Protein AF-A0A143XF99-F1 (afdb_monomer)

Radius of gyration: 12.5 Å; Cα contacts (8 Å, |Δi|>4): 107; chains: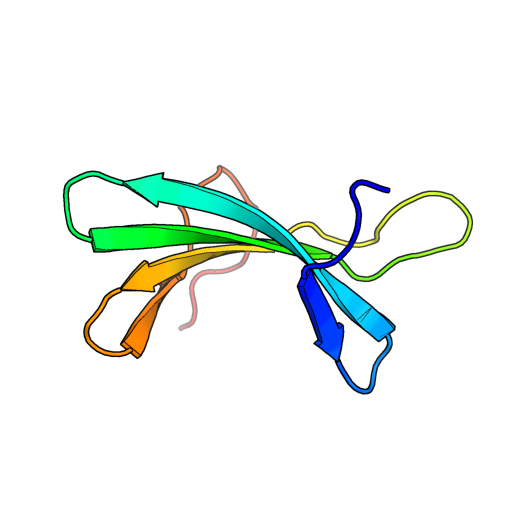 1; bounding box: 32×29×30 Å

Mean predicted aligned error: 7.73 Å

Sequence (64 aa):
MMYPYMTLNDDTEITHLEMKPDGRVKVYIETPVENGFHNATKIWISISGKALLCNNASQIPKKI

Nearest PDB structures (foldseek):
  6rw9-assembly1_A  TM=5.648E-01  e=4.280E+00  Morganella morganii subsp. morganii

Structure (mmCIF, N/CA/C/O backbone):
data_AF-A0A143XF99-F1
#
_entry.id   AF-A0A143XF99-F1
#
loop_
_atom_site.group_PDB
_atom_site.id
_atom_site.type_symbol
_atom_site.label_atom_id
_atom_site.label_alt_id
_atom_site.label_comp_id
_atom_site.label_asym_id
_atom_site.label_entity_id
_atom_site.label_seq_id
_atom_site.pdbx_PDB_ins_code
_atom_site.Cartn_x
_atom_site.Cartn_y
_atom_site.Cartn_z
_atom_site.occupancy
_atom_site.B_iso_or_equiv
_atom_site.auth_seq_id
_atom_site.auth_comp_id
_atom_site.auth_asym_id
_atom_site.auth_atom_id
_atom_site.pdbx_PDB_model_num
ATOM 1 N N . MET A 1 1 ? 11.720 -7.143 -0.186 1.00 57.19 1 MET A N 1
ATOM 2 C CA . MET A 1 1 ? 10.252 -7.084 -0.057 1.00 57.19 1 MET A CA 1
ATOM 3 C C . MET A 1 1 ? 9.849 -7.658 1.289 1.00 57.19 1 MET A C 1
ATOM 5 O O . MET A 1 1 ? 10.375 -8.701 1.663 1.00 57.19 1 MET A O 1
ATOM 9 N N . MET A 1 2 ? 8.981 -6.968 2.032 1.00 67.44 2 MET A N 1
ATOM 10 C CA . MET A 1 2 ? 8.196 -7.604 3.100 1.00 67.44 2 MET A CA 1
ATOM 11 C C . MET A 1 2 ? 7.134 -8.481 2.412 1.00 67.44 2 MET A C 1
ATOM 13 O O . MET A 1 2 ? 6.708 -8.131 1.318 1.00 67.44 2 MET A O 1
ATOM 17 N N . TYR A 1 3 ? 6.762 -9.632 2.979 1.00 70.81 3 TYR A N 1
ATOM 18 C CA . TYR A 1 3 ? 5.839 -10.563 2.312 1.00 70.81 3 TYR A CA 1
ATOM 19 C C . TYR A 1 3 ? 4.488 -9.890 1.993 1.00 70.81 3 TYR A C 1
ATOM 21 O O . TYR A 1 3 ? 3.877 -9.345 2.918 1.00 70.81 3 TYR A O 1
ATOM 29 N N . PRO A 1 4 ? 4.014 -9.925 0.730 1.00 76.44 4 PRO A N 1
ATOM 30 C CA . PRO A 1 4 ? 2.752 -9.305 0.350 1.00 76.44 4 PRO A CA 1
ATOM 31 C C . PRO A 1 4 ? 1.568 -10.052 0.966 1.00 76.44 4 PRO A C 1
ATOM 33 O O . PRO A 1 4 ? 1.522 -11.281 0.986 1.00 76.44 4 PRO A O 1
ATOM 36 N N . TYR A 1 5 ? 0.581 -9.299 1.450 1.00 83.00 5 TYR A N 1
ATOM 37 C CA . TYR A 1 5 ? -0.700 -9.848 1.903 1.00 83.00 5 TYR A CA 1
ATOM 38 C C . TYR A 1 5 ? -1.624 -10.174 0.728 1.00 83.00 5 TYR A C 1
ATOM 40 O O . TYR A 1 5 ? -2.483 -11.047 0.832 1.00 83.00 5 TYR A O 1
ATOM 48 N N . MET A 1 6 ? -1.475 -9.436 -0.371 1.00 87.00 6 MET A N 1
ATOM 49 C CA . MET A 1 6 ? -2.261 -9.581 -1.588 1.00 87.00 6 MET A CA 1
ATOM 50 C C . MET A 1 6 ? -1.445 -9.077 -2.774 1.00 87.00 6 MET A C 1
ATOM 52 O O . MET A 1 6 ? -0.814 -8.025 -2.679 1.00 87.00 6 MET A O 1
ATOM 56 N N . THR A 1 7 ? -1.528 -9.798 -3.886 1.00 89.81 7 THR A N 1
ATOM 57 C CA . THR A 1 7 ? -0.991 -9.390 -5.186 1.00 89.81 7 THR A CA 1
ATOM 58 C C . THR A 1 7 ? -2.165 -9.218 -6.146 1.00 89.81 7 THR A C 1
ATOM 60 O O . THR A 1 7 ? -3.063 -10.063 -6.190 1.00 89.81 7 THR A O 1
ATOM 63 N N . LEU A 1 8 ? -2.202 -8.091 -6.851 1.00 88.69 8 LEU A N 1
ATOM 64 C CA . LEU A 1 8 ? -3.215 -7.753 -7.846 1.00 88.69 8 LEU A CA 1
ATOM 65 C C . LEU A 1 8 ? -2.815 -8.295 -9.227 1.00 88.69 8 LEU A C 1
ATOM 67 O O . LEU A 1 8 ? -1.697 -8.755 -9.434 1.00 88.69 8 LEU A O 1
ATOM 71 N N . ASN A 1 9 ? -3.737 -8.232 -10.189 1.00 90.69 9 ASN A N 1
ATOM 72 C CA . ASN A 1 9 ? -3.534 -8.790 -11.533 1.00 90.69 9 ASN A CA 1
ATOM 73 C C . ASN A 1 9 ? -2.411 -8.113 -12.341 1.00 90.69 9 ASN A C 1
ATOM 75 O O . ASN A 1 9 ? -1.989 -8.665 -13.350 1.00 90.69 9 ASN A O 1
ATOM 79 N N . ASP A 1 10 ? -1.990 -6.910 -11.952 1.00 87.06 10 ASP A N 1
ATOM 80 C CA . ASP A 1 10 ? -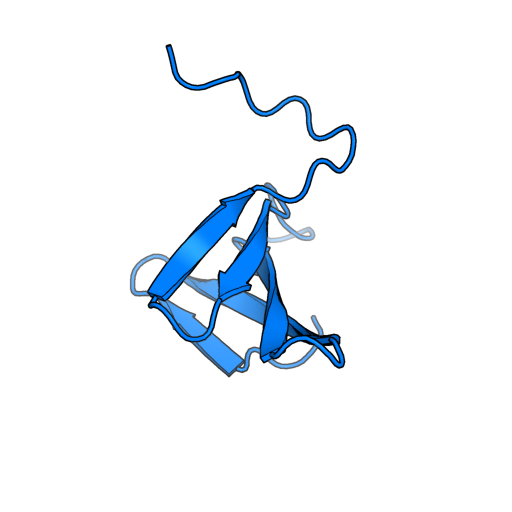0.912 -6.138 -12.581 1.00 87.06 10 ASP A CA 1
ATOM 81 C C . ASP A 1 10 ? 0.404 -6.217 -11.787 1.00 87.06 10 ASP A C 1
ATOM 83 O O . ASP A 1 10 ? 1.239 -5.320 -11.880 1.00 87.06 10 ASP A O 1
ATOM 87 N N . ASP A 1 11 ? 0.548 -7.260 -10.966 1.00 87.25 11 ASP A N 1
ATOM 88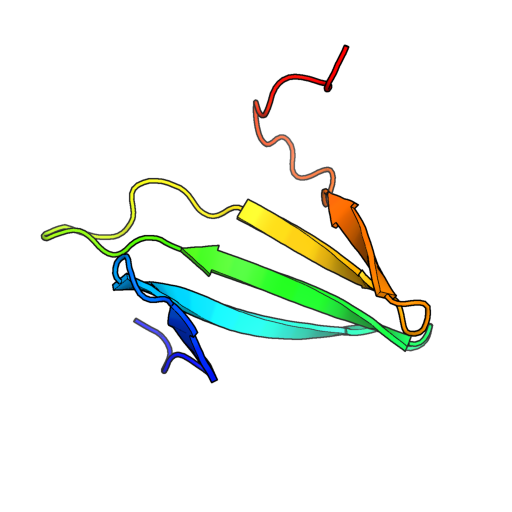 C CA . ASP A 1 11 ? 1.662 -7.497 -10.044 1.00 87.25 11 ASP A CA 1
ATOM 89 C C . ASP A 1 11 ? 1.815 -6.442 -8.938 1.00 87.25 11 ASP A C 1
ATOM 91 O O . ASP A 1 11 ? 2.754 -6.504 -8.148 1.00 87.25 11 ASP A O 1
ATOM 95 N N . THR A 1 12 ? 0.881 -5.493 -8.809 1.00 85.69 12 THR A N 1
ATOM 96 C CA . THR A 1 12 ? 0.871 -4.565 -7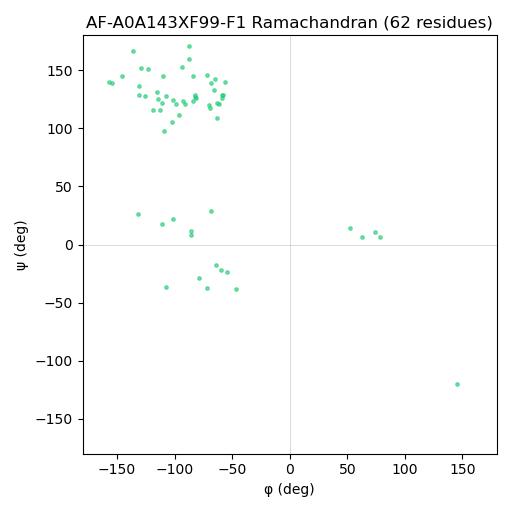.677 1.00 85.69 12 THR A CA 1
ATOM 97 C C . THR A 1 12 ? 0.594 -5.315 -6.376 1.00 85.69 12 THR A C 1
ATOM 99 O O . THR A 1 12 ? -0.352 -6.094 -6.266 1.00 85.69 12 THR A O 1
ATOM 102 N N . GLU A 1 13 ? 1.388 -5.041 -5.350 1.00 87.69 13 GLU A N 1
ATOM 103 C CA . GLU A 1 13 ? 1.347 -5.716 -4.061 1.00 87.69 13 GLU A CA 1
ATOM 104 C C . GLU A 1 13 ? 0.825 -4.805 -2.946 1.00 87.69 13 GLU A C 1
ATOM 106 O O . GLU A 1 13 ? 1.110 -3.606 -2.890 1.00 87.69 13 GLU A O 1
ATOM 111 N N . ILE A 1 14 ? 0.087 -5.400 -2.007 1.00 86.81 14 ILE A N 1
ATOM 112 C CA . ILE A 1 14 ? -0.258 -4.792 -0.720 1.00 86.81 14 ILE A CA 1
ATOM 113 C C . ILE A 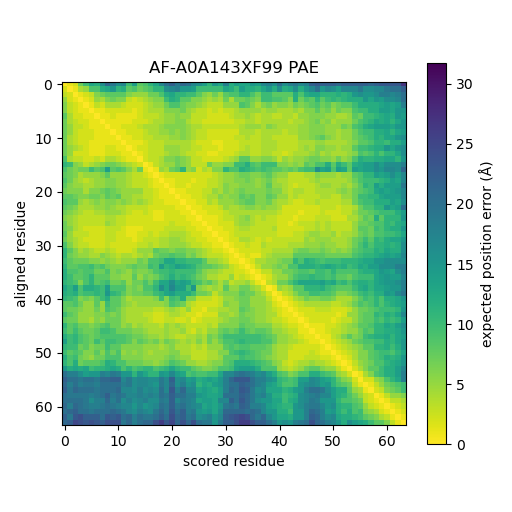1 14 ? 0.660 -5.398 0.345 1.00 86.81 14 ILE A C 1
ATOM 115 O O . ILE A 1 14 ? 0.471 -6.549 0.745 1.00 86.81 14 ILE A O 1
ATOM 119 N N . THR A 1 15 ? 1.660 -4.643 0.807 1.00 80.25 15 THR A N 1
ATOM 120 C CA . THR A 1 15 ? 2.824 -5.217 1.518 1.00 80.25 15 THR A CA 1
ATOM 121 C C . THR A 1 15 ? 2.863 -4.945 3.023 1.00 80.25 15 THR A C 1
ATOM 123 O O . THR A 1 15 ? 3.252 -5.816 3.799 1.00 80.25 15 THR A O 1
ATOM 126 N N . HIS A 1 16 ? 2.442 -3.765 3.485 1.00 77.50 16 HIS A N 1
ATOM 127 C CA . HIS A 1 16 ? 2.543 -3.387 4.900 1.00 77.50 16 HIS A CA 1
ATOM 128 C C . HIS A 1 16 ? 1.232 -2.835 5.450 1.00 77.50 16 HIS A C 1
ATOM 130 O O . HIS A 1 16 ? 0.599 -1.998 4.809 1.00 77.50 16 HIS A O 1
ATOM 136 N N . LEU A 1 17 ? 0.867 -3.272 6.661 1.00 76.00 17 LEU A N 1
ATOM 137 C CA . LEU A 1 17 ? -0.378 -2.928 7.344 1.00 76.00 17 LEU A CA 1
ATOM 138 C C . LEU A 1 17 ? -0.079 -2.354 8.742 1.00 76.00 17 LEU A C 1
ATOM 140 O O . LEU A 1 17 ? 0.608 -2.996 9.532 1.00 76.00 17 LEU A O 1
ATOM 144 N N . GLU A 1 18 ? -0.622 -1.181 9.078 1.00 82.94 18 GLU A N 1
ATOM 145 C CA . GLU A 1 18 ? -0.649 -0.652 10.455 1.00 82.94 18 GLU A CA 1
ATOM 146 C C . GLU A 1 18 ? -2.107 -0.464 10.895 1.00 82.94 18 GLU A C 1
ATOM 148 O O . GLU A 1 18 ? -2.824 0.367 10.334 1.00 82.94 18 GLU A O 1
ATOM 153 N N . MET A 1 19 ? -2.554 -1.207 11.909 1.00 85.44 19 MET A N 1
ATOM 154 C CA . MET A 1 19 ? -3.890 -1.038 12.494 1.00 85.44 19 MET A CA 1
ATOM 155 C C . MET A 1 19 ? -3.889 0.133 13.483 1.00 85.44 19 MET A C 1
ATOM 157 O O . MET A 1 19 ? -3.091 0.154 14.421 1.00 85.44 19 MET A O 1
ATOM 161 N N . LYS A 1 20 ? -4.798 1.098 13.314 1.00 82.38 20 LYS A N 1
ATOM 162 C CA . LYS A 1 20 ? -5.020 2.176 14.286 1.00 82.38 20 LYS A CA 1
ATOM 163 C C . LYS A 1 20 ? -6.138 1.818 15.273 1.00 82.38 20 LYS A C 1
ATOM 165 O O . LYS A 1 20 ? -7.067 1.098 14.906 1.00 82.38 20 LYS A O 1
ATOM 170 N N . PRO A 1 21 ? -6.105 2.367 16.505 1.00 85.94 21 PRO A N 1
ATOM 171 C CA . PRO A 1 21 ? -7.150 2.130 17.507 1.00 85.94 21 PRO A CA 1
ATOM 172 C C . PRO A 1 21 ? -8.556 2.574 17.078 1.00 85.94 21 PRO A C 1
ATOM 174 O O . PRO A 1 21 ? -9.542 2.087 17.617 1.00 85.94 21 PRO A O 1
ATOM 177 N N . ASP A 1 22 ? -8.662 3.487 16.108 1.00 83.62 22 ASP A N 1
ATOM 178 C CA . ASP A 1 22 ? -9.930 3.985 15.562 1.00 83.62 22 ASP A CA 1
ATOM 179 C C . ASP A 1 22 ? -10.511 3.105 14.436 1.00 83.62 22 ASP A C 1
ATOM 181 O O . ASP A 1 22 ? -11.437 3.513 13.734 1.00 83.62 22 ASP A O 1
ATOM 185 N N . GLY A 1 23 ? -9.958 1.904 14.242 1.00 82.44 23 GLY A N 1
ATOM 186 C CA . GLY A 1 23 ? -10.416 0.936 13.247 1.00 82.44 23 GLY A CA 1
ATOM 187 C C . GLY A 1 23 ? -9.959 1.237 11.819 1.00 82.44 23 GLY A C 1
ATOM 188 O O . GLY A 1 23 ? -10.382 0.551 10.889 1.00 82.44 23 GLY A O 1
ATOM 189 N N . ARG A 1 24 ? -9.105 2.245 11.603 1.00 83.19 24 ARG A N 1
ATOM 190 C CA . ARG A 1 24 ? -8.478 2.470 10.295 1.00 83.19 24 ARG A CA 1
ATOM 191 C C . ARG A 1 24 ? -7.242 1.597 10.126 1.00 83.19 24 ARG A C 1
ATOM 193 O O . ARG A 1 24 ? -6.474 1.398 11.064 1.00 83.19 24 ARG A O 1
ATOM 200 N N . VAL A 1 25 ? -7.01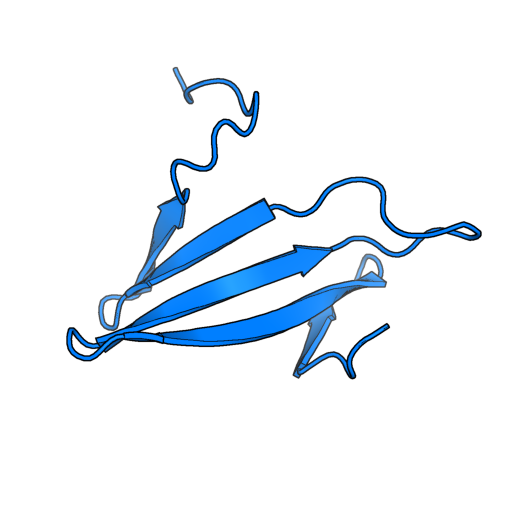1 1.147 8.900 1.00 84.19 25 VAL A N 1
ATOM 201 C CA . VAL A 1 25 ? -5.825 0.370 8.525 1.00 84.19 25 VAL A CA 1
ATOM 202 C C . VAL A 1 25 ? -4.988 1.178 7.554 1.00 84.19 25 VAL A C 1
ATOM 204 O O . VAL A 1 25 ? -5.503 1.624 6.530 1.00 84.19 25 VAL A O 1
ATOM 207 N N . LYS A 1 26 ? -3.709 1.385 7.865 1.00 82.44 26 LYS A N 1
ATOM 208 C CA . LYS A 1 26 ? -2.743 1.952 6.924 1.00 82.44 26 LYS A CA 1
ATOM 209 C C . LYS A 1 26 ? -2.264 0.833 6.034 1.00 82.44 26 LYS A C 1
ATOM 211 O O . LYS A 1 26 ? -1.778 -0.150 6.578 1.00 82.44 26 LYS A O 1
ATOM 216 N N . VAL A 1 27 ? -2.332 0.994 4.722 1.00 84.06 27 VAL A N 1
ATOM 217 C CA . VAL A 1 27 ? -1.757 0.022 3.787 1.00 84.06 27 VAL A CA 1
ATOM 218 C C . VAL A 1 27 ? -0.743 0.688 2.863 1.00 84.06 27 VAL A C 1
ATOM 220 O O . VAL A 1 27 ? -0.858 1.886 2.580 1.00 84.06 27 VAL A O 1
ATOM 223 N N . TYR A 1 28 ? 0.242 -0.085 2.414 1.00 83.00 28 TYR A N 1
ATOM 224 C CA . TYR A 1 28 ? 1.184 0.290 1.359 1.00 83.00 28 TYR A CA 1
ATOM 225 C C . TYR A 1 28 ? 0.841 -0.492 0.099 1.00 83.00 28 TYR A C 1
ATOM 227 O O . TYR A 1 28 ? 0.697 -1.710 0.168 1.00 83.00 28 TYR A O 1
ATOM 235 N N . ILE A 1 29 ? 0.684 0.227 -1.010 1.00 84.25 29 ILE A N 1
ATOM 236 C CA . ILE A 1 29 ? 0.431 -0.330 -2.339 1.00 84.25 29 ILE A CA 1
ATOM 237 C C . ILE A 1 29 ? 1.663 -0.030 -3.187 1.00 84.25 29 ILE A C 1
ATOM 239 O O . ILE A 1 29 ? 1.985 1.146 -3.397 1.00 84.25 29 ILE A O 1
ATOM 243 N N . GLU A 1 30 ? 2.354 -1.080 -3.616 1.00 83.75 30 GLU A N 1
ATOM 244 C CA . GLU A 1 30 ? 3.668 -1.018 -4.255 1.00 83.75 30 GLU A CA 1
ATOM 245 C C . GLU A 1 30 ? 3.659 -1.854 -5.534 1.00 83.75 30 GLU A C 1
ATOM 247 O O . GLU A 1 30 ? 3.274 -3.016 -5.512 1.00 83.75 30 GLU A O 1
ATOM 252 N N . THR A 1 31 ? 4.094 -1.281 -6.654 1.00 86.75 31 THR A N 1
ATOM 253 C CA . THR A 1 31 ? 4.320 -2.051 -7.886 1.00 86.75 31 THR A CA 1
ATOM 254 C C . THR A 1 31 ? 5.805 -2.417 -7.958 1.00 86.75 31 THR A C 1
ATOM 256 O O . THR A 1 31 ? 6.632 -1.498 -8.088 1.00 86.75 31 THR A O 1
ATOM 259 N N . PRO A 1 32 ? 6.165 -3.707 -7.823 1.00 81.81 32 PRO A N 1
ATOM 260 C CA . PRO A 1 32 ? 7.546 -4.163 -7.815 1.00 81.81 32 PRO A CA 1
ATOM 261 C C . PRO A 1 32 ? 8.210 -3.918 -9.172 1.00 81.81 32 PRO A C 1
ATOM 263 O O . PRO A 1 32 ? 7.600 -4.083 -10.225 1.00 81.81 32 PRO A O 1
ATOM 266 N N . VAL A 1 33 ? 9.485 -3.540 -9.146 1.00 83.19 33 VAL A N 1
ATOM 267 C CA . VAL A 1 33 ? 10.352 -3.441 -10.327 1.00 83.19 33 VAL A CA 1
ATOM 268 C C . VAL A 1 33 ? 11.718 -4.034 -10.016 1.00 83.19 33 VAL A C 1
ATOM 270 O O . VAL A 1 33 ? 12.053 -4.232 -8.851 1.00 83.19 33 VAL A O 1
ATOM 273 N N . GLU A 1 34 ? 12.526 -4.281 -11.048 1.00 81.56 34 GLU A N 1
ATOM 274 C CA . GLU A 1 34 ? 13.826 -4.966 -10.940 1.00 81.56 34 GLU A CA 1
ATOM 275 C C . GLU A 1 34 ? 14.709 -4.431 -9.793 1.00 81.56 34 GLU A C 1
ATOM 277 O O . GLU A 1 34 ? 15.313 -5.210 -9.062 1.00 81.56 34 GLU A O 1
ATOM 282 N N . ASN A 1 35 ? 14.697 -3.111 -9.568 1.00 81.56 35 ASN A N 1
ATOM 283 C CA . ASN A 1 35 ? 15.512 -2.438 -8.551 1.00 81.56 35 ASN A CA 1
ATOM 284 C C . ASN A 1 35 ? 14.711 -1.851 -7.369 1.00 81.56 35 ASN A C 1
ATOM 286 O O . ASN A 1 35 ? 15.222 -0.978 -6.665 1.00 81.56 35 ASN A O 1
ATOM 290 N N . GLY A 1 36 ? 13.462 -2.270 -7.139 1.00 77.50 36 GLY A N 1
ATOM 291 C CA . GLY A 1 36 ? 12.653 -1.766 -6.021 1.00 77.50 36 GLY A CA 1
ATOM 292 C C . GLY A 1 36 ? 11.165 -1.655 -6.337 1.00 77.50 36 GLY A C 1
ATOM 293 O O . GLY A 1 36 ? 10.517 -2.654 -6.625 1.00 77.50 36 GLY A O 1
ATOM 294 N N . PHE A 1 37 ? 10.613 -0.443 -6.247 1.00 77.50 37 PHE A N 1
ATOM 295 C CA . PHE A 1 37 ? 9.207 -0.148 -6.545 1.00 77.50 37 PHE A CA 1
ATOM 296 C C . PHE A 1 37 ? 9.061 1.247 -7.169 1.00 77.50 37 PHE A C 1
ATOM 298 O O . PHE A 1 37 ? 9.788 2.173 -6.809 1.00 77.50 37 PHE A O 1
ATOM 305 N N . HIS A 1 38 ? 8.120 1.412 -8.105 1.00 65.75 38 HIS A N 1
ATOM 306 C CA . HIS A 1 38 ? 7.897 2.698 -8.786 1.00 65.75 38 HIS A CA 1
ATOM 307 C C . HIS A 1 38 ? 7.240 3.753 -7.887 1.00 65.75 38 HIS A C 1
ATOM 309 O O . HIS A 1 38 ? 7.552 4.940 -7.989 1.00 65.75 38 HIS A O 1
ATOM 315 N N . ASN A 1 39 ? 6.305 3.345 -7.028 1.00 63.44 39 ASN A N 1
ATOM 316 C CA . ASN A 1 39 ? 5.579 4.254 -6.150 1.00 63.44 39 ASN A CA 1
ATOM 317 C C . ASN A 1 39 ? 5.033 3.483 -4.944 1.00 63.44 39 ASN A C 1
ATOM 319 O O . ASN A 1 39 ? 4.543 2.370 -5.104 1.00 63.44 39 ASN A O 1
ATOM 323 N N . ALA A 1 40 ? 5.100 4.085 -3.759 1.00 68.19 40 ALA A N 1
ATOM 324 C CA . ALA A 1 40 ? 4.464 3.564 -2.556 1.00 68.19 40 ALA A CA 1
ATOM 325 C C . ALA A 1 40 ? 3.285 4.474 -2.212 1.00 68.19 40 ALA A C 1
ATOM 327 O O . ALA A 1 40 ? 3.452 5.534 -1.595 1.00 68.19 40 ALA A O 1
ATOM 328 N N . THR A 1 41 ? 2.079 4.073 -2.616 1.00 70.50 41 THR A N 1
ATOM 329 C CA . THR A 1 41 ? 0.872 4.813 -2.235 1.00 70.50 41 THR A CA 1
ATOM 330 C C . THR A 1 41 ? 0.421 4.343 -0.863 1.00 70.50 41 THR A C 1
ATOM 332 O O . THR A 1 41 ? 0.177 3.158 -0.645 1.00 70.50 41 THR A O 1
ATOM 335 N N . LYS A 1 42 ? 0.301 5.289 0.073 1.00 74.50 42 LYS A N 1
ATOM 336 C CA . LYS A 1 42 ? -0.196 5.022 1.425 1.00 74.50 42 LYS A CA 1
ATOM 337 C C . LYS A 1 42 ? -1.642 5.470 1.531 1.00 74.50 42 LYS A C 1
ATOM 339 O O . LYS A 1 42 ? -1.939 6.642 1.287 1.00 74.50 42 LYS A O 1
ATOM 344 N N . ILE A 1 43 ? -2.524 4.562 1.932 1.00 81.44 43 ILE A N 1
ATOM 345 C CA . ILE A 1 43 ? -3.935 4.878 2.176 1.00 81.44 43 ILE A CA 1
ATOM 346 C C . ILE A 1 43 ? -4.379 4.371 3.545 1.00 81.44 43 ILE A C 1
ATOM 348 O O . ILE A 1 43 ? -3.854 3.388 4.064 1.00 81.44 43 ILE A O 1
ATOM 352 N N . TRP A 1 44 ? -5.372 5.047 4.111 1.00 83.00 44 TRP A N 1
ATOM 353 C CA . TRP A 1 44 ? -6.195 4.541 5.196 1.00 83.00 44 TRP A CA 1
ATOM 354 C C . TRP A 1 44 ? -7.429 3.879 4.608 1.00 83.00 44 TRP A C 1
ATOM 356 O O . TRP A 1 44 ? -8.195 4.539 3.909 1.00 83.00 44 TRP A O 1
ATOM 366 N N . ILE A 1 45 ? -7.658 2.617 4.940 1.00 84.06 45 ILE A N 1
ATOM 367 C CA . ILE A 1 45 ? -8.934 1.947 4.700 1.00 84.06 45 ILE A CA 1
ATOM 368 C C . ILE A 1 45 ? -9.712 1.991 6.014 1.00 84.06 45 ILE A C 1
ATOM 370 O O . ILE A 1 45 ? -9.218 1.540 7.049 1.00 84.06 45 ILE A O 1
ATOM 374 N N . SER A 1 46 ? -10.897 2.601 6.004 1.00 81.00 46 SER A N 1
ATOM 375 C CA . SER A 1 46 ? -11.790 2.615 7.165 1.00 81.00 46 SER A CA 1
ATOM 376 C C . SER A 1 46 ? -12.700 1.389 7.185 1.00 81.00 46 SER A C 1
ATOM 378 O O . SER A 1 46 ? -13.018 0.815 6.145 1.00 81.00 46 SER A O 1
ATOM 380 N N . ILE A 1 47 ? -13.237 1.073 8.365 1.00 81.12 47 ILE A N 1
ATOM 381 C CA . ILE A 1 47 ? -14.286 0.054 8.544 1.00 81.12 47 ILE A CA 1
ATOM 382 C C . ILE A 1 47 ? -15.534 0.280 7.674 1.00 81.12 47 ILE A C 1
ATOM 384 O O . ILE A 1 47 ? -16.270 -0.653 7.388 1.00 81.12 47 ILE A O 1
ATOM 388 N N . SER A 1 48 ? -15.780 1.520 7.245 1.00 84.94 48 SER A N 1
ATOM 389 C CA . SER A 1 48 ? -16.89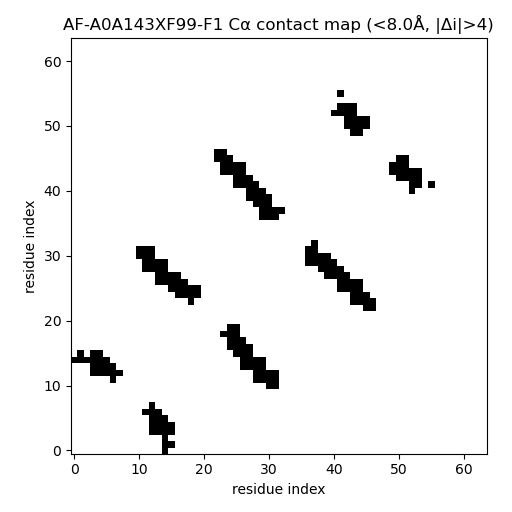1 1.884 6.359 1.00 84.94 48 SER A CA 1
ATOM 390 C C . SER A 1 48 ? -16.568 1.715 4.870 1.00 84.94 48 SER A C 1
ATOM 392 O O . SER A 1 48 ? -17.338 2.169 4.029 1.00 84.94 48 SER A O 1
ATOM 394 N N . GLY A 1 49 ? -15.420 1.115 4.537 1.00 79.88 49 GLY A N 1
ATOM 395 C CA . GLY A 1 49 ? -14.968 0.910 3.161 1.00 79.88 49 GLY A CA 1
ATOM 396 C C . GLY A 1 49 ? -14.461 2.180 2.473 1.00 79.88 49 GLY A C 1
ATOM 397 O O . GLY A 1 49 ? -14.254 2.179 1.262 1.00 79.88 49 GLY A O 1
ATOM 398 N N . LYS A 1 50 ? -14.254 3.282 3.211 1.00 80.81 50 LYS A N 1
ATOM 399 C CA . LYS A 1 50 ? -13.692 4.511 2.638 1.00 80.81 50 LYS A CA 1
ATOM 400 C C . LYS A 1 50 ? -12.175 4.396 2.580 1.00 80.81 50 LYS A C 1
ATOM 402 O O . LYS A 1 50 ? -11.530 4.141 3.596 1.00 80.81 50 LYS A O 1
ATOM 407 N N . ALA A 1 51 ? -11.615 4.658 1.405 1.00 82.31 51 ALA A N 1
ATOM 408 C CA . ALA A 1 51 ? -10.188 4.866 1.230 1.00 82.31 51 ALA A CA 1
ATOM 409 C C . ALA A 1 51 ? -9.874 6.361 1.372 1.00 82.31 51 ALA A C 1
ATOM 411 O O . ALA A 1 51 ? -10.401 7.193 0.633 1.00 82.31 51 ALA A O 1
ATOM 412 N N . LEU A 1 52 ? -9.019 6.708 2.329 1.00 76.56 52 LEU A N 1
ATOM 413 C CA . LEU A 1 52 ? -8.495 8.058 2.505 1.00 76.56 52 LEU A CA 1
ATOM 414 C C . LEU A 1 52 ? -7.013 8.028 2.155 1.00 76.56 52 LEU A C 1
ATOM 416 O O . LEU A 1 52 ? -6.248 7.298 2.779 1.00 76.56 52 LEU A O 1
ATOM 420 N N . LEU A 1 53 ? -6.586 8.834 1.187 1.00 71.31 53 LEU A N 1
ATOM 421 C CA . LEU A 1 53 ? -5.161 8.983 0.897 1.00 71.31 53 LEU A CA 1
ATOM 422 C C . LEU A 1 53 ? -4.443 9.489 2.157 1.00 71.31 53 LEU A C 1
ATOM 424 O O . LEU A 1 53 ? -4.872 10.469 2.775 1.00 71.31 53 LEU A O 1
ATOM 428 N N . CYS A 1 54 ? -3.363 8.824 2.571 1.00 65.50 54 CYS A N 1
ATOM 429 C CA . CYS A 1 54 ? -2.539 9.343 3.652 1.00 65.50 54 CYS A CA 1
ATOM 430 C C . CYS A 1 54 ? -1.812 10.586 3.128 1.00 65.50 54 CYS A C 1
ATOM 432 O O . CYS A 1 54 ? -1.023 10.486 2.191 1.00 65.50 54 CYS A O 1
ATOM 434 N N . ASN A 1 55 ? -2.028 11.755 3.738 1.00 59.38 55 ASN A N 1
ATOM 435 C CA . ASN A 1 55 ? -1.145 12.895 3.502 1.00 59.38 55 ASN A CA 1
ATOM 436 C C . ASN A 1 55 ? 0.254 12.514 4.000 1.00 59.38 55 ASN A C 1
ATOM 438 O O . ASN A 1 55 ? 0.466 12.357 5.200 1.00 59.38 55 ASN A O 1
ATOM 442 N N . ASN A 1 56 ? 1.175 12.306 3.066 1.00 51.34 56 ASN A N 1
ATOM 443 C CA . ASN A 1 56 ? 2.497 11.776 3.362 1.00 51.34 56 ASN A CA 1
ATOM 444 C C . ASN A 1 56 ? 3.607 12.605 2.693 1.00 51.34 56 ASN A C 1
ATOM 446 O O . ASN A 1 56 ? 4.640 12.047 2.339 1.00 51.34 56 ASN A O 1
ATOM 450 N N . ALA A 1 57 ? 3.345 13.897 2.430 1.00 53.97 57 ALA A N 1
ATOM 451 C CA . ALA A 1 57 ? 4.101 14.728 1.478 1.00 53.97 57 ALA A CA 1
ATOM 452 C C . ALA A 1 57 ? 4.228 14.093 0.076 1.00 53.97 57 ALA A C 1
ATOM 454 O O . ALA A 1 57 ? 5.029 14.530 -0.748 1.00 53.97 57 ALA A O 1
ATOM 455 N N . SER A 1 58 ? 3.430 13.057 -0.207 1.00 52.34 58 SER A N 1
ATOM 456 C CA . SER A 1 58 ? 3.374 12.422 -1.512 1.00 52.34 58 SER A CA 1
ATOM 457 C C . SER A 1 58 ? 2.874 13.473 -2.493 1.00 52.34 58 SER A C 1
ATOM 459 O O . SER A 1 58 ? 1.776 13.998 -2.299 1.00 52.34 58 SER A O 1
ATOM 461 N N . GLN A 1 59 ? 3.648 13.778 -3.532 1.00 54.47 59 GLN A N 1
ATOM 462 C CA . GLN A 1 59 ? 3.289 14.728 -4.594 1.00 54.47 59 GLN A CA 1
ATOM 463 C C . GLN A 1 59 ? 2.135 14.224 -5.483 1.00 54.47 59 GLN A C 1
ATOM 465 O O . GLN A 1 59 ? 2.051 14.550 -6.662 1.00 54.47 59 GLN A O 1
ATOM 470 N N . ILE A 1 60 ? 1.246 13.398 -4.933 1.00 52.28 60 ILE A N 1
ATOM 471 C CA . ILE A 1 60 ? 0.066 12.898 -5.613 1.00 52.28 60 ILE A CA 1
ATOM 472 C C . 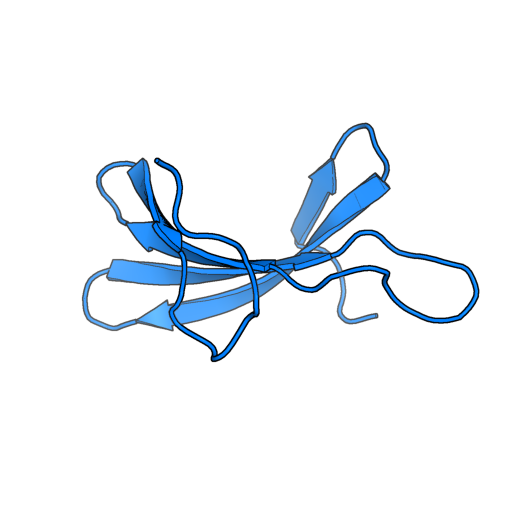ILE A 1 60 ? -0.872 14.098 -5.781 1.00 52.28 60 ILE A C 1
ATOM 474 O O . ILE A 1 60 ? -1.278 14.692 -4.773 1.00 52.28 60 ILE A O 1
ATOM 478 N N . PRO A 1 61 ? -1.194 14.491 -7.025 1.00 48.31 61 PRO A N 1
ATOM 479 C CA . PRO A 1 61 ? -2.045 15.640 -7.281 1.00 48.31 61 PRO A CA 1
ATOM 480 C C . PRO A 1 61 ? -3.382 15.484 -6.559 1.00 48.31 61 PRO A C 1
ATOM 482 O O . PRO A 1 61 ? -3.963 14.395 -6.532 1.00 48.31 61 PRO A O 1
ATOM 485 N N . LYS A 1 62 ? -3.898 16.576 -5.982 1.00 48.75 62 LYS A N 1
ATOM 486 C CA . LYS A 1 62 ? -5.285 16.585 -5.507 1.00 48.75 62 LYS A CA 1
ATOM 487 C C . LYS A 1 62 ? -6.184 16.256 -6.695 1.00 48.75 62 LYS A C 1
ATOM 489 O O . LYS A 1 62 ? -6.062 16.874 -7.750 1.00 48.75 62 LYS A O 1
ATOM 494 N N . LYS A 1 63 ? -7.073 15.282 -6.510 1.00 49.94 63 LYS A N 1
ATOM 495 C CA . LYS A 1 63 ? -8.135 15.008 -7.473 1.00 49.94 63 LYS A CA 1
ATOM 496 C C . LYS A 1 63 ? -9.003 16.270 -7.567 1.00 49.94 63 LYS A C 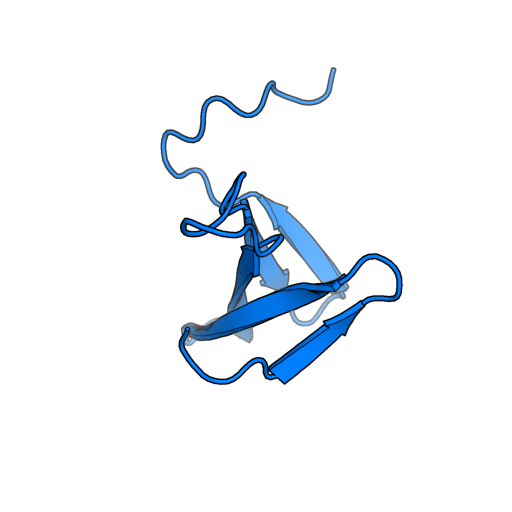1
ATOM 498 O O . LYS A 1 63 ? -9.466 16.741 -6.527 1.00 49.94 63 LYS A O 1
ATOM 503 N N . ILE A 1 64 ? -9.096 16.835 -8.772 1.00 46.88 64 ILE A N 1
ATOM 504 C CA . ILE A 1 64 ? -9.934 17.998 -9.104 1.00 46.88 64 ILE A CA 1
ATOM 505 C C . ILE A 1 64 ? -11.404 17.602 -8.952 1.00 46.88 64 ILE A C 1
ATOM 507 O O . ILE A 1 64 ? -11.723 16.443 -9.316 1.00 46.88 64 ILE A O 1
#

Solvent-accessible surface area (backbone atoms only — not comparable to full-atom values): 4020 Å² total; per-residue (Å²): 132,68,75,59,82,43,72,47,100,84,61,34,25,37,44,49,78,48,82,44,98,86,56,32,32,37,39,32,40,32,38,70,48,101,91,52,59,86,48,76,51,47,31,30,42,36,84,86,73,48,76,42,76,50,91,69,88,62,88,68,75,79,83,128

Secondary structure (DSSP, 8-state):
-PPPSEE-TTS-EEEEEEE-TTS-EEEEEEEEETTEEEEEEEEEEPTTS-EEE--SS--PPPP-

pLDDT: mean 75.76, std 12.3, range [46.88, 90.69]

Foldseek 3Di:
DADFPDADPQRWGFHDWDADPQQWIWIWIFRADPVGTDDTWIWIQHPVRDTHGPPPVPPPDDDD